Protein AF-A0A7V9KCW9-F1 (afdb_monomer_lite)

Secondary structure (DSSP, 8-state):
------SSSS-----TT----TTSHHHHHHHHHHS-HHHHHHHHHHHHTS-TTT---HHHHHHHHHHHHHHS-EEEESSSSTTEEEEEEEE-SSSS-EEEEEEEETTTS-HHHHHHTS-GGGGS--------S-----S--------PPP-------------------

Foldseek 3Di:
DDDDWDPDPATDDDDVPPDDQLLFAWFSLQQLLPDAPVVNVVSLVVLVPDDPVRRDDSVVSVVQSVVCLVQQKGKDACGVHHQKIKIWGWDDDDPDIGIDMDIGGCVQCPPVNSVVPDDPVSRDNPPDDRPPPPDPPDPPDDDDDDDDDDDDDDDDDDDDDDDDDDDDD

Structure (mmCIF, N/CA/C/O backbone):
data_AF-A0A7V9KCW9-F1
#
_entry.id   AF-A0A7V9KCW9-F1
#
loop_
_atom_site.group_PDB
_atom_site.id
_atom_site.type_symbol
_atom_site.label_atom_id
_atom_site.label_alt_id
_atom_site.label_comp_id
_atom_site.label_asym_id
_atom_site.label_entity_id
_atom_site.label_seq_id
_atom_site.pdbx_PDB_ins_code
_atom_site.Cartn_x
_atom_site.Cartn_y
_atom_site.Cartn_z
_atom_site.occupancy
_atom_site.B_iso_or_equiv
_atom_site.auth_seq_id
_atom_site.auth_comp_id
_atom_site.auth_asym_id
_atom_site.auth_atom_id
_atom_site.pdbx_PDB_model_num
ATOM 1 N N . MET A 1 1 ? -13.945 -2.321 -8.689 1.00 67.31 1 MET A N 1
ATOM 2 C CA . MET A 1 1 ? -13.417 -1.337 -7.726 1.00 67.31 1 MET A CA 1
ATOM 3 C C . MET A 1 1 ? -14.604 -0.529 -7.257 1.00 67.31 1 MET A C 1
ATOM 5 O O . MET A 1 1 ? -15.404 -0.169 -8.109 1.00 67.31 1 MET A O 1
ATOM 9 N N . ASP A 1 2 ? -14.757 -0.347 -5.952 1.00 78.06 2 ASP A N 1
ATOM 10 C CA . ASP A 1 2 ? -15.861 0.414 -5.364 1.00 78.06 2 ASP A CA 1
ATOM 11 C C . ASP A 1 2 ? -15.267 1.546 -4.520 1.00 78.06 2 ASP A C 1
ATOM 13 O O . ASP A 1 2 ? -14.236 1.347 -3.871 1.00 78.06 2 ASP A O 1
ATOM 17 N N . GLU A 1 3 ? -15.858 2.736 -4.583 1.00 80.62 3 GLU A N 1
ATOM 18 C CA . GLU A 1 3 ? -15.339 3.939 -3.933 1.00 80.62 3 GLU A CA 1
ATOM 19 C C . GLU A 1 3 ? -16.483 4.765 -3.349 1.00 80.62 3 GLU A C 1
ATOM 21 O O . GLU A 1 3 ? -17.423 5.150 -4.042 1.00 80.62 3 GLU A O 1
ATOM 26 N N . ILE A 1 4 ? -16.358 5.106 -2.067 1.00 81.75 4 ILE A N 1
ATOM 27 C CA . ILE A 1 4 ? -17.256 6.047 -1.402 1.00 81.75 4 ILE A CA 1
ATOM 28 C C . ILE A 1 4 ? -16.554 7.401 -1.336 1.00 81.75 4 ILE A C 1
ATOM 30 O O . ILE A 1 4 ? -15.601 7.590 -0.577 1.00 81.75 4 ILE A O 1
ATOM 34 N N . GLN A 1 5 ? -17.035 8.357 -2.128 1.00 81.62 5 GLN A N 1
ATOM 35 C CA . GLN A 1 5 ? -16.451 9.693 -2.182 1.00 81.62 5 GLN A CA 1
ATOM 36 C C . GLN A 1 5 ? -16.811 10.536 -0.952 1.00 81.62 5 GLN A C 1
ATOM 38 O O . GLN A 1 5 ? -17.936 10.527 -0.449 1.00 81.62 5 GLN A O 1
ATOM 43 N N . SER A 1 6 ? -15.844 11.330 -0.489 1.00 77.19 6 SER A N 1
ATOM 44 C CA . SER A 1 6 ? -16.074 12.325 0.559 1.00 77.19 6 SER A CA 1
ATOM 45 C C . SER A 1 6 ? -16.945 13.478 0.050 1.00 77.19 6 SER A C 1
ATOM 47 O O . SER A 1 6 ? -16.772 13.942 -1.075 1.00 77.19 6 SER A O 1
ATOM 49 N N . ARG A 1 7 ? -17.803 14.020 0.925 1.00 79.38 7 ARG A N 1
ATOM 50 C CA . ARG A 1 7 ? -18.616 15.226 0.670 1.00 79.38 7 ARG A CA 1
ATOM 51 C C . ARG A 1 7 ? -17.815 16.539 0.697 1.00 79.38 7 ARG A C 1
ATOM 53 O O . ARG A 1 7 ? -18.392 17.612 0.580 1.00 79.38 7 ARG A O 1
ATOM 60 N N . SER A 1 8 ? -16.498 16.479 0.897 1.00 74.38 8 SER A N 1
ATOM 61 C CA . SER A 1 8 ? -15.649 17.671 0.953 1.00 74.38 8 SER A CA 1
ATOM 62 C C . SER A 1 8 ? -15.430 18.308 -0.426 1.00 74.38 8 SER A C 1
ATOM 64 O O . SER A 1 8 ? -15.293 17.605 -1.428 1.00 74.38 8 SER A O 1
ATOM 66 N N . SER A 1 9 ? -15.277 19.639 -0.447 1.00 62.25 9 SER A N 1
ATOM 67 C CA . SER A 1 9 ? -14.953 20.424 -1.653 1.00 62.25 9 SER A CA 1
ATOM 68 C C . SER A 1 9 ? -13.670 19.951 -2.350 1.00 62.25 9 SER A C 1
ATOM 70 O O . SER A 1 9 ? -13.685 19.691 -3.549 1.00 62.25 9 SER A O 1
ATOM 72 N N . ILE A 1 10 ? -12.586 19.750 -1.593 1.00 72.38 10 ILE A N 1
ATOM 73 C CA . ILE A 1 10 ? -11.349 19.111 -2.068 1.00 72.38 10 ILE A CA 1
ATOM 74 C C . ILE A 1 10 ? -11.399 17.618 -1.731 1.00 72.38 10 ILE A C 1
ATOM 76 O O . ILE A 1 10 ? -11.521 17.248 -0.558 1.00 72.38 10 ILE A O 1
ATOM 80 N N . ARG A 1 11 ? -11.270 16.750 -2.739 1.00 72.06 11 ARG A N 1
ATOM 81 C CA . ARG A 1 11 ? -11.268 15.286 -2.587 1.00 72.06 11 ARG A CA 1
ATOM 82 C C . ARG A 1 11 ? -10.295 14.635 -3.566 1.00 72.06 11 ARG A C 1
ATOM 84 O O . ARG A 1 11 ? -10.121 15.123 -4.675 1.00 72.06 11 ARG A O 1
ATOM 91 N N . TYR A 1 12 ? -9.675 13.543 -3.130 1.00 72.69 12 TYR A N 1
ATOM 92 C CA . TYR A 1 12 ? -8.882 12.667 -3.986 1.00 72.69 12 TYR A CA 1
ATOM 93 C C . TYR A 1 12 ? -9.743 11.448 -4.311 1.00 72.69 12 TYR A C 1
ATOM 95 O O . TYR A 1 12 ? -10.304 10.855 -3.391 1.00 72.69 12 TYR A O 1
ATOM 103 N N . SER A 1 13 ? -9.887 11.136 -5.596 1.00 61.22 13 SER A N 1
ATOM 104 C CA . SER A 1 13 ? -10.682 10.012 -6.086 1.00 61.22 13 SER A CA 1
ATOM 105 C C . SER A 1 13 ? -9.856 9.214 -7.079 1.00 61.22 13 SER A C 1
ATOM 107 O O . SER A 1 13 ? -9.092 9.785 -7.861 1.00 61.22 13 SER A O 1
ATOM 109 N N . SER A 1 14 ? -9.993 7.897 -7.023 1.00 64.38 14 SER A N 1
ATOM 110 C CA . SER A 1 14 ? -9.370 6.985 -7.971 1.00 64.38 14 SER A CA 1
ATOM 111 C C . SER A 1 14 ? -10.350 6.699 -9.101 1.00 64.38 14 SER A C 1
ATOM 113 O O . SER A 1 14 ? -11.366 6.040 -8.908 1.00 64.38 14 SER A O 1
ATOM 115 N N . TYR A 1 15 ? -10.056 7.196 -10.301 1.00 56.97 15 TYR A N 1
ATOM 116 C CA . TYR A 1 15 ? -10.916 6.944 -11.453 1.00 56.97 15 TYR A CA 1
ATOM 117 C C . TYR A 1 15 ? -10.891 5.454 -11.838 1.00 56.97 15 TYR A C 1
ATOM 119 O O . TYR A 1 15 ? -9.803 4.889 -12.003 1.00 56.97 15 TYR A O 1
ATOM 127 N N . PRO A 1 16 ? -12.056 4.809 -12.039 1.00 50.19 16 PRO A N 1
ATOM 128 C CA . PRO A 1 16 ? -12.120 3.467 -12.605 1.00 50.19 16 PRO A CA 1
ATOM 129 C C . PRO A 1 16 ? -11.370 3.421 -13.945 1.00 50.19 16 PRO A C 1
ATOM 131 O O . PRO A 1 16 ? -11.711 4.150 -14.871 1.00 50.19 16 PRO A O 1
ATOM 134 N N . GLY A 1 17 ? -10.328 2.589 -14.035 1.00 46.38 17 GLY A N 1
ATOM 135 C CA . GLY A 1 17 ? -9.471 2.463 -15.224 1.00 46.38 17 GLY A CA 1
ATOM 136 C C . GLY A 1 17 ? -8.081 3.097 -15.091 1.00 46.38 17 GLY A C 1
ATOM 137 O O . GLY A 1 17 ? -7.178 2.709 -15.828 1.00 46.38 17 GLY A O 1
ATOM 138 N N . ALA A 1 18 ? -7.857 3.981 -14.113 1.00 55.66 18 ALA A N 1
ATOM 139 C CA . ALA A 1 18 ? -6.521 4.456 -13.758 1.00 55.66 18 ALA A CA 1
ATOM 140 C C . ALA A 1 18 ? -5.813 3.403 -12.885 1.00 55.66 18 ALA A C 1
ATOM 142 O O . ALA A 1 18 ? -5.841 3.457 -11.656 1.00 55.66 18 ALA A O 1
ATOM 143 N N . ALA A 1 19 ? -5.221 2.391 -13.519 1.00 61.69 19 ALA A N 1
ATOM 144 C CA . ALA A 1 19 ? -4.433 1.380 -12.824 1.00 61.69 19 ALA A CA 1
ATOM 145 C C . ALA A 1 19 ? -2.991 1.876 -12.653 1.00 61.69 19 ALA A C 1
ATOM 147 O O . ALA A 1 19 ? -2.189 1.815 -13.582 1.00 61.69 19 ALA A O 1
ATOM 148 N N . ALA A 1 20 ? -2.652 2.363 -11.458 1.00 71.12 20 ALA A N 1
ATOM 149 C CA . ALA A 1 20 ? -1.251 2.522 -11.084 1.00 71.12 20 ALA A CA 1
ATOM 150 C C . ALA A 1 20 ? -0.580 1.138 -10.996 1.00 71.12 20 ALA A C 1
ATOM 152 O O . ALA A 1 20 ? -1.240 0.137 -10.693 1.00 71.12 20 ALA A O 1
ATOM 153 N N . GLY A 1 21 ? 0.729 1.072 -11.257 1.00 80.12 21 GLY A N 1
ATOM 154 C CA . GLY A 1 21 ? 1.489 -0.170 -11.120 1.00 80.12 21 GLY A CA 1
ATOM 155 C C . GLY A 1 21 ? 1.331 -0.770 -9.719 1.00 80.12 21 GLY A C 1
ATOM 156 O O . GLY A 1 21 ? 1.209 -0.042 -8.739 1.00 80.12 21 GLY A O 1
ATOM 157 N N . LEU A 1 22 ? 1.363 -2.102 -9.596 1.00 84.56 22 LEU A N 1
ATOM 158 C CA . LEU A 1 22 ? 1.151 -2.793 -8.309 1.00 84.56 22 LEU A CA 1
ATOM 159 C C . LEU A 1 22 ? 2.150 -2.381 -7.211 1.00 84.56 22 LEU A C 1
ATOM 161 O O . LEU A 1 22 ? 1.864 -2.546 -6.028 1.00 84.56 22 LEU A O 1
ATOM 165 N N . HIS A 1 23 ? 3.314 -1.853 -7.592 1.00 85.94 23 HIS A N 1
ATOM 166 C CA . HIS A 1 23 ? 4.333 -1.351 -6.671 1.00 85.94 23 HIS A CA 1
ATOM 167 C C . HIS A 1 23 ? 4.071 0.090 -6.191 1.00 85.94 23 HIS A C 1
ATOM 169 O O . HIS A 1 23 ? 4.720 0.536 -5.247 1.00 85.94 23 HIS A O 1
ATOM 175 N N . ILE A 1 24 ? 3.129 0.808 -6.813 1.00 87.31 24 ILE A N 1
ATOM 176 C CA . ILE A 1 24 ? 2.834 2.218 -6.549 1.00 87.31 24 ILE A CA 1
ATOM 177 C C . ILE A 1 24 ? 1.656 2.333 -5.583 1.00 87.31 24 ILE A C 1
ATOM 179 O O . ILE A 1 24 ? 0.577 1.772 -5.795 1.00 87.31 24 ILE A O 1
ATOM 183 N N . GLY A 1 25 ? 1.842 3.134 -4.535 1.00 88.12 25 GLY A N 1
ATOM 184 C CA . GLY A 1 25 ? 0.778 3.447 -3.595 1.00 88.12 25 GLY A CA 1
ATOM 185 C C . GLY A 1 25 ? 0.510 2.342 -2.572 1.00 88.12 25 GLY A C 1
ATOM 186 O O . GLY A 1 25 ? 1.024 1.226 -2.625 1.00 88.12 25 GLY A O 1
ATOM 187 N N . SER A 1 26 ? -0.327 2.657 -1.584 1.00 90.88 26 SER A N 1
ATOM 188 C CA . SER A 1 26 ? -0.519 1.770 -0.431 1.00 90.88 26 SER A CA 1
ATOM 189 C C . SER A 1 26 ? -1.346 0.522 -0.760 1.00 90.88 26 SER A C 1
ATOM 191 O O . SER A 1 26 ? -1.095 -0.535 -0.187 1.00 90.88 26 SER A O 1
ATOM 193 N N . ALA A 1 27 ? -2.312 0.612 -1.679 1.00 90.81 27 ALA A N 1
ATOM 194 C CA . ALA A 1 27 ? -3.200 -0.504 -2.010 1.00 90.81 27 ALA A CA 1
ATOM 195 C C . ALA A 1 27 ? -2.454 -1.649 -2.713 1.00 90.81 27 ALA A C 1
ATOM 197 O O . ALA A 1 27 ? -2.574 -2.805 -2.307 1.00 90.81 27 ALA A O 1
ATOM 198 N N . GLY A 1 28 ? -1.641 -1.325 -3.724 1.00 90.94 28 GLY A N 1
ATOM 199 C CA . GLY A 1 28 ? -0.839 -2.307 -4.456 1.00 90.94 28 GLY A CA 1
ATOM 200 C C . GLY A 1 28 ? 0.169 -3.014 -3.549 1.00 90.94 28 GLY A C 1
ATOM 201 O O . GLY A 1 28 ? 0.219 -4.244 -3.517 1.00 90.94 28 GLY A O 1
ATOM 202 N N . LYS A 1 29 ? 0.867 -2.251 -2.697 1.00 93.06 29 LYS A N 1
ATOM 203 C CA . LYS A 1 29 ? 1.803 -2.795 -1.701 1.00 93.06 29 LYS A CA 1
ATOM 204 C C . LYS A 1 29 ? 1.127 -3.739 -0.707 1.00 93.06 29 LYS A C 1
ATOM 206 O O . LYS A 1 29 ? 1.691 -4.781 -0.385 1.00 93.06 29 LYS A O 1
ATOM 211 N N . VAL A 1 30 ? -0.087 -3.421 -0.245 1.00 93.44 30 VAL A N 1
ATOM 212 C CA . VAL A 1 30 ? -0.883 -4.346 0.582 1.00 93.44 30 VAL A CA 1
ATOM 213 C C . VAL A 1 30 ? -1.194 -5.621 -0.187 1.00 93.44 30 VAL A C 1
ATOM 215 O O . VAL A 1 30 ? -1.005 -6.703 0.358 1.00 93.44 30 VAL A O 1
ATOM 218 N N . LEU A 1 31 ? -1.646 -5.528 -1.437 1.00 91.81 31 LEU A N 1
ATOM 219 C CA . LEU A 1 31 ? -1.948 -6.723 -2.219 1.00 91.81 31 LEU A CA 1
ATOM 220 C C . LEU A 1 31 ? -0.706 -7.611 -2.348 1.00 91.81 31 LEU A C 1
ATOM 222 O O . LEU A 1 31 ? -0.765 -8.754 -1.910 1.00 91.81 31 LEU A O 1
ATOM 226 N N . ILE A 1 32 ? 0.427 -7.078 -2.821 1.00 92.94 32 ILE A N 1
ATOM 227 C CA . ILE A 1 32 ? 1.667 -7.856 -2.990 1.00 92.94 32 ILE A CA 1
ATOM 228 C C . ILE A 1 32 ? 2.132 -8.465 -1.658 1.00 92.94 32 ILE A C 1
ATOM 230 O O . ILE A 1 32 ? 2.389 -9.664 -1.588 1.00 92.94 32 ILE A O 1
ATOM 234 N N . ALA A 1 33 ? 2.199 -7.674 -0.581 1.00 92.81 33 ALA A N 1
ATOM 235 C CA . ALA A 1 33 ? 2.731 -8.122 0.711 1.00 92.81 33 ALA A CA 1
ATOM 236 C C . ALA A 1 33 ? 1.907 -9.241 1.372 1.00 92.81 33 ALA A C 1
ATOM 238 O O . ALA A 1 33 ? 2.397 -9.934 2.269 1.00 92.81 33 ALA A O 1
ATOM 239 N N . PHE A 1 34 ? 0.642 -9.393 0.973 1.00 91.06 34 PHE A N 1
ATOM 240 C CA . PHE A 1 34 ? -0.299 -10.344 1.556 1.00 91.06 34 PHE A CA 1
ATOM 241 C C . PHE A 1 34 ? -0.722 -11.472 0.603 1.00 91.06 34 PHE A C 1
ATOM 243 O O . PHE A 1 34 ? -1.552 -12.295 1.012 1.00 91.06 34 PHE A O 1
ATOM 250 N N . LEU A 1 35 ? -0.139 -11.530 -0.599 1.00 90.31 35 LEU A N 1
ATOM 251 C CA . LEU A 1 35 ? -0.162 -12.704 -1.472 1.00 90.31 35 LEU A CA 1
ATOM 252 C C . LEU A 1 35 ? 0.581 -13.888 -0.833 1.00 90.31 35 LEU A C 1
ATOM 254 O O . LEU A 1 35 ? 1.367 -13.727 0.107 1.00 90.31 35 LEU A O 1
ATOM 258 N N . ASP A 1 36 ? 0.325 -15.084 -1.363 1.00 89.00 36 ASP A N 1
ATOM 259 C CA . ASP A 1 36 ? 1.130 -16.258 -1.039 1.00 89.00 36 ASP A CA 1
ATOM 260 C C . ASP A 1 36 ? 2.556 -16.091 -1.602 1.00 89.00 36 ASP A C 1
ATOM 262 O O . ASP A 1 36 ? 2.758 -15.333 -2.549 1.00 89.00 36 ASP A O 1
ATOM 266 N N . ASP A 1 37 ? 3.558 -16.766 -1.024 1.00 87.88 37 ASP A N 1
ATOM 267 C CA . ASP A 1 37 ? 4.971 -16.495 -1.345 1.00 87.88 37 ASP A CA 1
ATOM 268 C C . ASP A 1 37 ? 5.271 -16.657 -2.854 1.00 87.88 37 ASP A C 1
ATOM 270 O O . ASP A 1 37 ? 5.927 -15.797 -3.440 1.00 87.88 37 ASP A O 1
ATOM 274 N N . ASP A 1 38 ? 4.712 -17.680 -3.512 1.00 90.62 38 ASP A N 1
ATOM 275 C CA . ASP A 1 38 ? 4.868 -17.888 -4.961 1.00 90.62 38 ASP A CA 1
ATOM 276 C C . ASP A 1 38 ? 4.243 -16.756 -5.787 1.00 90.62 38 ASP A C 1
ATOM 278 O O . ASP A 1 38 ? 4.782 -16.344 -6.814 1.00 90.62 38 ASP A O 1
ATOM 282 N N . ASP A 1 39 ? 3.088 -16.252 -5.360 1.00 91.00 39 ASP A N 1
ATOM 283 C CA . ASP A 1 39 ? 2.351 -15.192 -6.047 1.00 91.00 39 ASP A CA 1
ATOM 284 C C . ASP A 1 39 ? 3.037 -13.836 -5.843 1.00 91.00 39 ASP A C 1
ATOM 286 O O . ASP A 1 39 ? 3.139 -13.045 -6.781 1.00 91.00 39 ASP A O 1
ATOM 290 N N . CYS A 1 40 ? 3.569 -13.600 -4.642 1.00 90.75 40 CYS A N 1
ATOM 291 C CA . CYS A 1 40 ? 4.391 -12.443 -4.313 1.00 90.75 40 CYS A CA 1
ATOM 292 C C . CYS A 1 40 ? 5.662 -12.413 -5.173 1.00 90.75 40 CYS A C 1
ATOM 294 O O . CYS A 1 40 ? 5.949 -11.399 -5.808 1.00 90.75 40 CYS A O 1
ATOM 296 N N . LEU A 1 41 ? 6.375 -13.541 -5.292 1.00 91.38 41 LEU A N 1
ATOM 297 C CA . LEU A 1 41 ? 7.551 -13.651 -6.161 1.00 91.38 41 LEU A CA 1
ATOM 298 C C . LEU A 1 41 ? 7.206 -13.392 -7.632 1.00 91.38 41 LEU A C 1
ATOM 300 O O . LEU A 1 41 ? 7.948 -12.692 -8.321 1.00 91.38 41 LEU A O 1
ATOM 304 N N . ARG A 1 42 ? 6.071 -13.910 -8.126 1.00 92.88 42 ARG A N 1
ATOM 305 C CA . ARG A 1 42 ? 5.611 -13.611 -9.493 1.00 92.88 42 ARG A CA 1
ATOM 306 C C . ARG A 1 42 ? 5.300 -12.126 -9.674 1.00 92.88 42 ARG A C 1
ATOM 308 O O . ARG A 1 42 ? 5.702 -11.558 -10.685 1.00 92.88 42 ARG A O 1
ATOM 315 N N . ALA A 1 43 ? 4.647 -11.490 -8.704 1.00 91.69 43 ALA A N 1
ATOM 316 C CA . ALA A 1 43 ? 4.373 -10.056 -8.748 1.00 91.69 43 ALA A CA 1
ATOM 317 C C . ALA A 1 43 ? 5.666 -9.222 -8.754 1.00 91.69 43 ALA A C 1
ATOM 319 O O . ALA A 1 43 ? 5.788 -8.301 -9.557 1.00 91.69 43 ALA A O 1
ATOM 320 N N . LEU A 1 44 ? 6.652 -9.574 -7.924 1.00 92.81 44 LEU A N 1
ATOM 321 C CA . LEU A 1 44 ? 7.949 -8.892 -7.883 1.00 92.81 44 LEU A CA 1
ATOM 322 C C . LEU A 1 44 ? 8.719 -9.019 -9.201 1.00 92.81 44 LEU A C 1
ATOM 324 O O . LEU A 1 44 ? 9.253 -8.023 -9.675 1.00 92.81 44 LEU A O 1
ATOM 328 N N . ARG A 1 45 ? 8.705 -10.193 -9.845 1.00 93.81 45 ARG A N 1
ATOM 329 C CA . ARG A 1 45 ? 9.314 -10.379 -11.176 1.00 93.81 45 ARG A CA 1
ATOM 330 C C . ARG A 1 45 ? 8.663 -9.506 -12.247 1.00 93.81 45 ARG A C 1
ATOM 332 O O . ARG A 1 45 ? 9.356 -8.978 -13.110 1.00 93.81 45 ARG A O 1
ATOM 339 N N . LEU A 1 46 ? 7.340 -9.332 -12.192 1.00 92.31 46 LEU A N 1
ATOM 340 C CA . LEU A 1 46 ? 6.640 -8.425 -13.107 1.00 92.31 46 LEU A CA 1
ATOM 341 C C . LEU A 1 46 ? 7.076 -6.971 -12.887 1.00 92.31 46 LEU A C 1
ATOM 3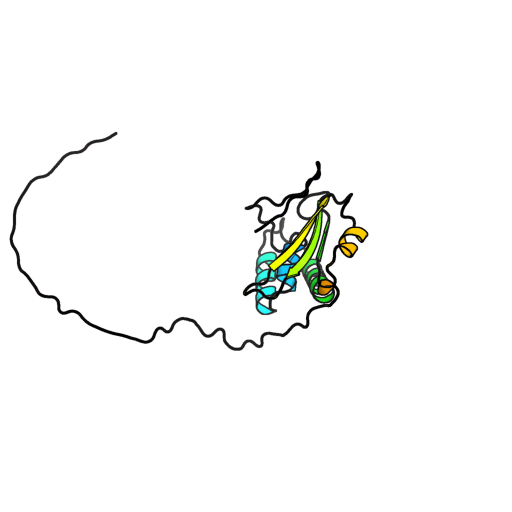43 O O . LEU A 1 46 ? 7.320 -6.261 -13.857 1.00 92.31 46 LEU A O 1
ATOM 347 N N . VAL A 1 47 ? 7.234 -6.544 -11.631 1.00 91.81 47 VAL A N 1
ATOM 348 C CA . VAL A 1 47 ? 7.750 -5.204 -11.300 1.00 91.81 47 VAL A CA 1
ATOM 349 C C . VAL A 1 47 ? 9.197 -5.033 -11.771 1.00 91.81 47 VAL A C 1
ATOM 351 O O . VAL A 1 47 ? 9.537 -4.011 -12.356 1.00 91.81 47 VAL A O 1
ATOM 354 N N . GLU A 1 48 ? 10.040 -6.045 -11.591 1.00 92.38 48 GLU A N 1
ATOM 355 C CA . GLU A 1 48 ? 11.437 -6.025 -12.033 1.00 92.38 48 GLU A CA 1
ATOM 356 C C . GLU A 1 48 ? 11.579 -5.982 -13.564 1.00 92.38 48 GLU A C 1
ATOM 358 O O . GLU A 1 48 ? 12.556 -5.442 -14.085 1.00 92.38 48 GLU A O 1
ATOM 363 N N . SER A 1 49 ? 10.590 -6.506 -14.295 1.00 92.50 49 SER A N 1
ATOM 364 C CA . SER A 1 49 ? 10.543 -6.465 -15.762 1.00 92.50 49 SER A CA 1
ATOM 365 C C . SER A 1 49 ? 10.115 -5.114 -16.346 1.00 92.50 49 SER A C 1
ATOM 367 O O . SER A 1 49 ? 10.139 -4.949 -17.565 1.00 92.50 49 SER A O 1
ATOM 369 N N . LEU A 1 50 ? 9.733 -4.145 -15.504 1.00 90.75 50 LEU A N 1
ATOM 370 C CA . LEU A 1 50 ? 9.337 -2.817 -15.967 1.00 90.75 50 LEU A CA 1
ATOM 371 C C . LEU A 1 50 ? 10.501 -2.073 -16.649 1.00 90.75 50 LEU A C 1
ATOM 373 O O . LEU A 1 50 ? 11.673 -2.323 -16.337 1.00 90.75 50 LEU A O 1
ATOM 377 N N . PRO A 1 51 ? 10.194 -1.129 -17.556 1.00 91.38 51 PRO A N 1
ATOM 378 C CA . PRO A 1 51 ? 11.179 -0.203 -18.105 1.00 91.38 51 PRO A CA 1
ATOM 379 C C . PRO A 1 51 ? 11.980 0.520 -17.002 1.00 91.38 51 PRO A C 1
ATOM 381 O O . PRO A 1 51 ? 11.420 0.787 -15.937 1.00 91.38 51 PRO A O 1
ATOM 384 N N . PRO A 1 52 ? 13.276 0.840 -17.207 1.00 89.19 52 PRO A N 1
ATOM 385 C CA . PRO A 1 52 ? 14.127 1.445 -16.174 1.00 89.19 52 PRO A CA 1
ATOM 386 C C . PRO A 1 52 ? 13.577 2.733 -15.544 1.00 89.19 52 PRO A C 1
ATOM 388 O O . PRO A 1 52 ? 13.785 2.960 -14.360 1.00 89.19 52 PRO A O 1
ATOM 391 N N . ASP A 1 53 ? 12.848 3.544 -16.310 1.00 86.88 53 ASP A N 1
ATOM 392 C CA . ASP A 1 53 ? 12.190 4.786 -15.877 1.00 86.88 53 ASP A CA 1
ATOM 393 C C . ASP A 1 53 ? 10.992 4.558 -14.940 1.00 86.88 53 ASP A C 1
ATOM 395 O O . ASP A 1 53 ? 10.579 5.467 -14.223 1.00 86.88 53 ASP A O 1
ATOM 399 N N . GLN A 1 54 ? 10.439 3.345 -14.930 1.00 84.38 54 GLN A N 1
ATOM 400 C CA . GLN A 1 54 ? 9.261 2.955 -14.146 1.00 84.38 54 GLN A CA 1
ATOM 401 C C . GLN A 1 54 ? 9.576 1.885 -13.098 1.00 84.38 54 GLN A C 1
ATOM 403 O O . GLN A 1 54 ? 8.705 1.498 -12.318 1.00 84.38 54 GLN A O 1
ATOM 408 N N . LYS A 1 55 ? 10.805 1.367 -13.095 1.00 89.56 55 LYS A N 1
ATOM 409 C CA . LYS A 1 55 ? 11.234 0.307 -12.194 1.00 89.56 55 LYS A CA 1
ATOM 410 C C . LYS A 1 55 ? 11.645 0.908 -10.848 1.00 89.56 55 LYS A C 1
ATOM 412 O O . LYS A 1 55 ? 12.545 1.746 -10.816 1.00 89.56 55 LYS A O 1
ATOM 417 N N . PRO A 1 56 ? 11.034 0.485 -9.730 1.00 90.88 56 PRO A N 1
ATOM 418 C CA . PRO A 1 56 ? 11.479 0.917 -8.416 1.00 90.88 56 PRO A CA 1
ATOM 419 C C . PRO A 1 56 ? 12.807 0.246 -8.048 1.00 90.88 56 PRO A C 1
ATOM 421 O O . PRO A 1 56 ? 13.186 -0.785 -8.608 1.00 90.88 56 PRO A O 1
ATOM 424 N N . ASP A 1 57 ? 13.477 0.775 -7.028 1.00 93.06 57 ASP A N 1
ATOM 425 C CA . ASP A 1 57 ? 14.520 0.023 -6.334 1.00 93.06 57 ASP A CA 1
ATOM 426 C C . ASP A 1 57 ? 13.899 -1.242 -5.713 1.00 93.06 57 ASP A C 1
ATOM 428 O O . ASP A 1 57 ? 13.089 -1.181 -4.780 1.00 93.06 57 ASP A O 1
ATOM 432 N N . MET A 1 58 ? 14.275 -2.404 -6.252 1.00 93.81 58 MET A N 1
ATOM 433 C CA . MET A 1 58 ? 13.733 -3.698 -5.845 1.00 93.81 58 MET A CA 1
ATOM 434 C C . MET A 1 58 ? 14.100 -4.067 -4.404 1.00 93.81 58 MET A C 1
ATOM 436 O O . MET A 1 58 ? 13.307 -4.732 -3.730 1.00 93.81 58 MET A O 1
ATOM 440 N N . ALA A 1 59 ? 15.258 -3.627 -3.903 1.00 93.38 59 ALA A N 1
ATOM 441 C CA . ALA A 1 59 ? 15.665 -3.871 -2.524 1.00 93.38 59 ALA A CA 1
ATOM 442 C C . ALA A 1 59 ? 14.820 -3.027 -1.561 1.00 93.38 59 ALA A C 1
ATOM 444 O O . ALA A 1 59 ? 14.276 -3.553 -0.583 1.00 93.38 59 ALA A O 1
ATOM 445 N N . ALA A 1 60 ? 14.631 -1.743 -1.880 1.00 93.56 60 ALA A N 1
ATOM 446 C CA . ALA A 1 60 ? 13.776 -0.850 -1.103 1.00 93.56 60 ALA A CA 1
ATOM 447 C C . ALA A 1 60 ? 12.313 -1.322 -1.094 1.00 93.56 60 ALA A C 1
ATOM 449 O O . ALA A 1 60 ? 11.691 -1.381 -0.027 1.00 93.56 60 ALA A O 1
ATOM 450 N N . LEU A 1 61 ? 11.782 -1.724 -2.256 1.00 93.31 61 LEU A N 1
ATOM 451 C CA . LEU A 1 61 ? 10.429 -2.263 -2.379 1.00 93.31 61 LEU A CA 1
ATOM 452 C C . LEU A 1 61 ? 10.265 -3.541 -1.551 1.00 93.31 61 LEU A C 1
ATOM 454 O O . LEU A 1 61 ? 9.302 -3.663 -0.798 1.00 93.31 61 LEU A O 1
ATOM 458 N N . SER A 1 62 ? 11.210 -4.479 -1.638 1.00 93.25 62 SER A N 1
ATOM 459 C CA . SER A 1 62 ? 11.147 -5.737 -0.882 1.00 93.25 62 SER A CA 1
ATOM 460 C C . SER A 1 62 ? 11.158 -5.490 0.629 1.00 93.25 62 SER A C 1
ATOM 462 O O . SER A 1 62 ? 10.308 -6.017 1.352 1.00 93.25 62 SER A O 1
ATOM 464 N N . ALA A 1 63 ? 12.046 -4.613 1.109 1.00 94.38 63 ALA A N 1
ATOM 465 C CA . ALA A 1 63 ? 12.091 -4.211 2.514 1.00 94.38 63 ALA A CA 1
ATOM 466 C C . ALA A 1 63 ? 10.795 -3.509 2.960 1.00 94.38 63 ALA A C 1
ATOM 468 O O . ALA A 1 63 ? 10.332 -3.677 4.094 1.00 94.38 63 ALA A O 1
ATOM 469 N N . GLU A 1 64 ? 10.181 -2.720 2.076 1.00 93.81 64 GLU A N 1
ATOM 470 C CA . GLU A 1 64 ? 8.887 -2.106 2.339 1.00 93.81 64 GLU A CA 1
ATOM 471 C C . GLU A 1 64 ? 7.757 -3.129 2.442 1.00 93.81 64 GLU A C 1
ATOM 473 O O . GLU A 1 64 ? 6.986 -3.077 3.402 1.00 93.81 64 GLU A O 1
ATOM 478 N N . LEU A 1 65 ? 7.681 -4.085 1.521 1.00 93.94 65 LEU A N 1
ATOM 479 C CA . LEU A 1 65 ? 6.665 -5.135 1.541 1.00 93.94 65 LEU A CA 1
ATOM 480 C C . LEU A 1 65 ? 6.784 -6.019 2.784 1.00 93.94 65 LEU A C 1
ATOM 482 O O . LEU A 1 65 ? 5.769 -6.348 3.399 1.00 93.94 65 LEU A O 1
ATOM 486 N N . GLU A 1 66 ? 8.002 -6.342 3.224 1.00 92.75 66 GLU A N 1
ATOM 487 C CA . GLU A 1 66 ? 8.207 -7.034 4.497 1.00 92.75 66 GLU A CA 1
ATOM 488 C C . GLU A 1 66 ? 7.666 -6.239 5.686 1.00 92.75 66 GLU A C 1
ATOM 490 O O . GLU A 1 66 ? 7.020 -6.798 6.577 1.00 92.75 66 GLU A O 1
ATOM 495 N N . ARG A 1 67 ? 7.912 -4.926 5.710 1.00 93.38 67 ARG A N 1
ATOM 496 C CA . ARG A 1 67 ? 7.396 -4.042 6.759 1.00 93.38 67 ARG A CA 1
ATOM 497 C C . ARG A 1 67 ? 5.874 -4.015 6.746 1.00 93.38 67 ARG A C 1
ATOM 499 O O . ARG A 1 67 ? 5.265 -4.163 7.803 1.00 93.38 67 ARG A O 1
ATOM 506 N N . VAL A 1 68 ? 5.266 -3.894 5.564 1.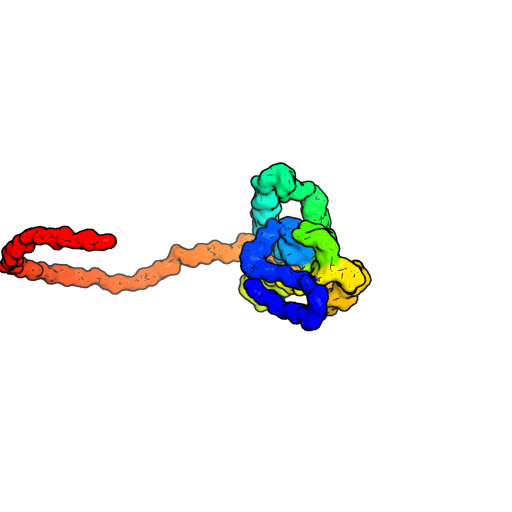00 93.44 68 VAL A N 1
ATOM 507 C CA . VAL A 1 68 ? 3.809 -3.952 5.364 1.00 93.44 68 VAL A CA 1
ATOM 508 C C . VAL A 1 68 ? 3.247 -5.277 5.883 1.00 93.44 68 VAL A C 1
ATOM 510 O O . VAL A 1 68 ? 2.275 -5.275 6.643 1.00 93.44 68 VAL A O 1
ATOM 513 N N . ARG A 1 69 ? 3.897 -6.402 5.555 1.00 90.62 69 ARG A N 1
ATOM 514 C CA . ARG A 1 69 ? 3.509 -7.744 6.013 1.00 90.62 69 ARG A CA 1
ATOM 515 C C . ARG A 1 69 ? 3.579 -7.868 7.537 1.00 90.62 69 ARG A C 1
ATOM 517 O O . ARG A 1 69 ? 2.651 -8.404 8.140 1.00 90.62 69 ARG A O 1
ATOM 524 N N . LYS A 1 70 ? 4.639 -7.339 8.162 1.00 89.94 70 LYS A N 1
ATOM 525 C CA . LYS A 1 70 ? 4.844 -7.345 9.624 1.00 89.94 70 LYS A CA 1
ATOM 526 C C . LYS A 1 70 ? 3.843 -6.451 10.363 1.00 89.94 70 LYS A C 1
ATOM 528 O O . LYS A 1 70 ? 3.351 -6.844 11.416 1.00 89.94 70 LYS A O 1
ATOM 533 N N . GLN A 1 71 ? 3.535 -5.266 9.832 1.00 90.44 71 GLN A N 1
ATOM 534 C CA . GLN A 1 71 ? 2.710 -4.272 10.530 1.00 90.44 71 GLN A CA 1
ATOM 535 C C . GLN A 1 71 ? 1.206 -4.369 10.233 1.00 90.44 71 GLN A C 1
ATOM 537 O O . GLN A 1 71 ? 0.415 -3.830 11.001 1.00 90.44 71 GLN A O 1
ATOM 542 N N . GLY A 1 72 ? 0.793 -5.036 9.149 1.00 91.12 72 GLY A N 1
ATOM 543 C CA . GLY A 1 72 ? -0.629 -5.227 8.825 1.00 91.12 72 GLY A CA 1
ATOM 544 C C . GLY A 1 72 ? -1.248 -4.166 7.907 1.00 91.12 72 GLY A C 1
ATOM 545 O O . GLY A 1 72 ? -2.430 -4.260 7.592 1.00 91.12 72 GLY A O 1
ATOM 546 N N . TYR A 1 73 ? -0.488 -3.157 7.480 1.00 92.25 73 TYR A N 1
ATOM 547 C CA . TYR A 1 73 ? -0.988 -2.027 6.689 1.00 92.25 73 TYR A CA 1
ATOM 548 C C . TYR A 1 73 ? 0.117 -1.400 5.836 1.00 92.25 73 TYR A C 1
ATOM 550 O O . TYR A 1 73 ? 1.299 -1.584 6.123 1.00 92.25 73 TYR A O 1
ATOM 558 N N . ALA A 1 74 ? -0.251 -0.613 4.826 1.00 93.25 74 ALA A N 1
ATOM 559 C CA . ALA A 1 74 ? 0.680 0.227 4.071 1.00 93.25 74 ALA A CA 1
ATOM 560 C C . ALA A 1 74 ? 0.267 1.697 4.133 1.00 93.25 74 ALA A C 1
ATOM 562 O O . ALA A 1 74 ? -0.920 2.029 4.153 1.00 93.25 74 ALA A O 1
ATOM 563 N N . LEU A 1 75 ? 1.261 2.580 4.138 1.00 91.62 75 LEU A N 1
ATOM 564 C CA . LEU A 1 75 ? 1.087 4.024 4.031 1.00 91.62 75 LEU A CA 1
ATOM 565 C C . LEU A 1 75 ? 1.682 4.470 2.702 1.00 91.62 75 LEU A C 1
ATOM 567 O O . LEU A 1 75 ? 2.685 3.917 2.276 1.00 91.62 75 LEU A O 1
ATOM 571 N N . SER A 1 76 ? 1.081 5.474 2.082 1.00 89.31 76 SER A N 1
ATOM 572 C CA . SER A 1 76 ? 1.630 6.119 0.895 1.00 89.31 76 SER A CA 1
ATOM 573 C C . SER A 1 76 ? 1.455 7.627 1.000 1.00 89.31 76 SER A C 1
ATOM 575 O O . SER A 1 76 ? 0.447 8.097 1.543 1.00 89.31 76 SER A O 1
ATOM 577 N N . MET A 1 77 ? 2.451 8.369 0.525 1.00 86.19 77 MET A N 1
ATOM 578 C CA . MET A 1 77 ? 2.443 9.829 0.440 1.00 86.19 77 MET A CA 1
ATOM 579 C C . MET A 1 77 ? 3.060 10.243 -0.886 1.00 86.19 77 MET A C 1
ATOM 581 O O . MET A 1 77 ? 4.189 9.867 -1.174 1.00 86.19 77 MET A O 1
ATOM 585 N N . GLY A 1 78 ? 2.315 10.989 -1.690 1.00 77.44 78 GLY A N 1
ATOM 586 C CA . GLY A 1 78 ? 2.795 11.577 -2.932 1.00 77.44 78 GLY A CA 1
ATOM 587 C C . GLY A 1 78 ? 3.120 10.595 -4.059 1.00 77.44 78 GLY A C 1
ATOM 588 O O . GLY A 1 78 ? 3.465 11.065 -5.132 1.00 77.44 78 GLY A O 1
ATOM 589 N N . GLU A 1 79 ? 3.023 9.271 -3.858 1.00 78.62 79 GLU A N 1
ATOM 590 C CA . GLU A 1 79 ? 3.512 8.311 -4.863 1.00 78.62 79 GLU A CA 1
ATOM 591 C C . GLU A 1 79 ? 2.664 8.298 -6.140 1.00 78.62 79 GLU A C 1
ATOM 593 O O . GLU A 1 79 ? 3.239 8.450 -7.213 1.00 78.62 79 GLU A O 1
ATOM 598 N N . PRO A 1 80 ? 1.324 8.139 -6.091 1.00 72.94 80 PRO A N 1
ATOM 599 C CA . PRO A 1 80 ? 0.537 8.127 -7.323 1.00 72.94 80 PRO A CA 1
ATOM 600 C C . PRO A 1 80 ? 0.229 9.549 -7.804 1.00 72.94 80 PRO A C 1
ATOM 602 O O . PRO A 1 80 ? 0.110 9.792 -8.998 1.00 72.94 80 PRO A O 1
ATOM 605 N N . VAL A 1 81 ? 0.054 10.476 -6.856 1.00 80.56 81 VAL A N 1
ATOM 606 C CA . VAL A 1 81 ? -0.312 11.874 -7.091 1.00 80.56 81 VAL A CA 1
ATOM 607 C C . VAL A 1 81 ? 0.364 12.737 -6.019 1.00 80.56 81 VAL A C 1
ATOM 609 O O . VAL A 1 81 ? 0.134 12.494 -4.828 1.00 80.56 81 VAL A O 1
ATOM 612 N N . PRO A 1 82 ? 1.164 13.753 -6.395 1.00 83.19 82 PRO A N 1
ATOM 613 C CA . PRO A 1 82 ? 1.767 14.683 -5.444 1.00 83.19 82 PRO A CA 1
ATOM 614 C C . PRO A 1 82 ? 0.726 15.338 -4.527 1.00 83.19 82 PRO A C 1
ATOM 616 O O . PRO A 1 82 ? -0.348 15.744 -4.968 1.00 83.19 82 PRO A O 1
ATOM 619 N N . GLY A 1 83 ? 1.024 15.419 -3.229 1.00 84.81 83 GLY A N 1
ATOM 620 C CA . GLY A 1 83 ? 0.108 15.967 -2.221 1.00 84.81 83 GLY A CA 1
ATOM 621 C C . GLY A 1 83 ? -1.082 15.065 -1.858 1.00 84.81 83 GLY A C 1
ATOM 622 O O . GLY A 1 83 ? -1.901 15.444 -1.014 1.00 84.81 83 GLY A O 1
ATOM 623 N N . ALA A 1 84 ? -1.191 13.866 -2.443 1.00 88.12 84 ALA A N 1
ATOM 624 C CA . ALA A 1 84 ? -2.135 12.844 -2.008 1.00 88.12 84 ALA A CA 1
ATOM 625 C C . ALA A 1 84 ? -1.491 11.907 -0.981 1.00 88.12 84 ALA A C 1
ATOM 627 O O . ALA A 1 84 ? -0.319 11.552 -1.066 1.00 88.12 84 ALA A O 1
ATOM 628 N N . ALA A 1 85 ? -2.277 11.451 -0.018 1.00 90.81 85 ALA A N 1
ATOM 629 C CA . ALA A 1 85 ? -1.875 10.439 0.937 1.00 90.81 85 ALA A CA 1
ATOM 630 C C . ALA A 1 85 ? -2.914 9.322 0.994 1.00 90.81 85 ALA A C 1
ATOM 632 O O . ALA A 1 85 ? -4.108 9.524 0.753 1.00 90.81 85 ALA A O 1
ATOM 633 N N . ALA A 1 86 ? -2.443 8.131 1.348 1.00 90.94 86 ALA A N 1
ATOM 634 C CA . ALA A 1 86 ? -3.287 6.959 1.461 1.00 90.94 86 ALA A CA 1
ATOM 635 C C . ALA A 1 86 ? -2.840 6.050 2.603 1.00 90.94 86 ALA A C 1
ATOM 637 O O . ALA A 1 86 ? -1.648 5.911 2.890 1.00 90.94 86 ALA A O 1
ATOM 638 N N . ILE A 1 87 ? -3.799 5.362 3.209 1.00 93.12 87 ILE A N 1
ATOM 639 C CA . ILE A 1 87 ? -3.551 4.204 4.067 1.00 93.12 87 ILE A CA 1
ATOM 640 C C . ILE A 1 87 ? -4.380 3.032 3.574 1.00 93.12 87 ILE A C 1
ATOM 642 O O . ILE A 1 87 ? -5.545 3.213 3.233 1.00 93.12 87 ILE A O 1
ATOM 646 N N . SER A 1 88 ? -3.775 1.848 3.540 1.00 93.38 88 SER A N 1
ATOM 647 C CA . SER A 1 88 ? -4.427 0.631 3.066 1.00 93.38 88 SER A CA 1
ATOM 648 C C . SER A 1 88 ? -4.224 -0.533 4.022 1.00 93.38 88 SER A C 1
ATOM 650 O O . SER A 1 88 ? -3.168 -0.653 4.648 1.00 93.38 88 SER A O 1
ATOM 652 N N . VAL A 1 89 ? -5.226 -1.406 4.099 1.00 93.50 89 VAL A N 1
ATOM 653 C CA . VAL A 1 89 ? -5.225 -2.622 4.919 1.00 93.50 89 VAL A CA 1
ATOM 654 C C . VAL A 1 89 ? -5.740 -3.816 4.112 1.00 93.50 89 VAL A 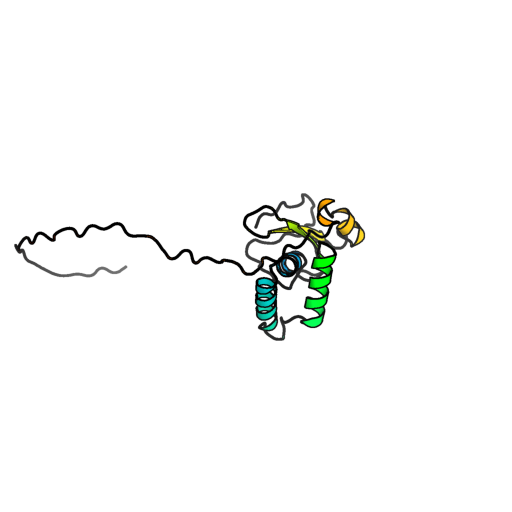C 1
ATOM 656 O O . VAL A 1 89 ? -6.612 -3.645 3.256 1.00 93.50 89 VAL A O 1
ATOM 659 N N . PRO A 1 90 ? -5.242 -5.036 4.371 1.00 91.69 90 PRO A N 1
ATOM 660 C CA . PRO A 1 90 ? -5.769 -6.230 3.734 1.00 91.69 90 PRO A CA 1
ATOM 661 C C . PRO A 1 90 ? -7.130 -6.592 4.338 1.00 91.69 90 PRO A C 1
ATOM 663 O O . PRO A 1 90 ? -7.288 -6.672 5.557 1.00 91.69 90 PRO A O 1
ATOM 666 N N . VAL A 1 91 ? -8.095 -6.897 3.480 1.00 87.88 91 VAL A N 1
ATOM 667 C CA . VAL A 1 91 ? -9.376 -7.497 3.849 1.00 87.88 91 VAL A CA 1
ATOM 668 C C . VAL A 1 91 ? -9.369 -8.947 3.380 1.00 87.88 91 VAL A C 1
ATOM 670 O O . VAL A 1 91 ? -9.179 -9.250 2.201 1.00 87.88 91 VAL A O 1
ATOM 673 N N . ARG A 1 92 ? -9.545 -9.862 4.336 1.00 77.25 92 ARG A N 1
ATOM 674 C CA . ARG A 1 92 ? -9.614 -11.312 4.120 1.00 77.25 92 ARG A CA 1
ATOM 675 C C . ARG A 1 92 ? -10.976 -11.834 4.571 1.00 77.25 92 ARG A C 1
ATOM 677 O O . ARG A 1 92 ? -11.622 -11.209 5.402 1.00 77.25 92 ARG A O 1
ATOM 684 N N . GLY A 1 93 ? -11.389 -12.981 4.037 1.00 73.38 93 GLY A N 1
ATOM 685 C CA . GLY A 1 93 ? -12.715 -13.571 4.286 1.00 73.38 93 GLY A CA 1
ATOM 686 C C . GLY A 1 93 ? -13.564 -13.717 3.023 1.00 73.38 93 GLY A C 1
ATOM 687 O O . GLY A 1 93 ? -14.596 -14.376 3.047 1.00 73.38 93 GLY A O 1
ATOM 688 N N . HIS A 1 94 ? -13.089 -13.172 1.902 1.00 69.88 94 HIS A N 1
ATOM 689 C CA . HIS A 1 94 ? -13.624 -13.440 0.573 1.00 69.88 94 HIS A CA 1
ATOM 690 C C . HIS A 1 94 ? -12.753 -14.457 -0.170 1.00 69.88 94 HIS A C 1
ATOM 692 O O . HIS A 1 94 ? -11.6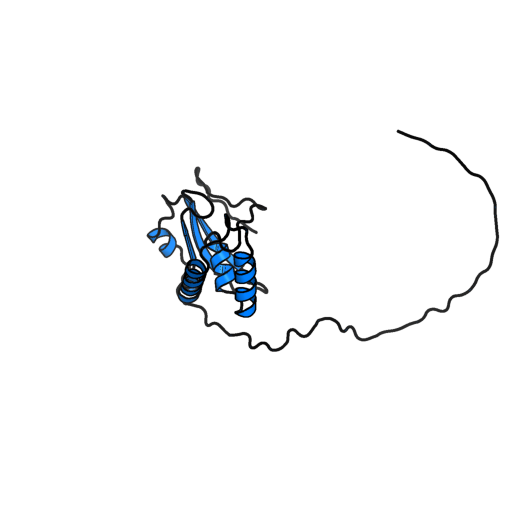28 -14.758 0.231 1.00 69.88 94 HIS A O 1
ATOM 698 N N . ARG A 1 95 ? -13.271 -14.962 -1.294 1.00 78.31 95 ARG A N 1
ATOM 699 C CA . ARG A 1 95 ? -12.548 -15.871 -2.199 1.00 78.31 95 ARG A CA 1
ATOM 700 C C . ARG A 1 95 ? -11.217 -15.288 -2.702 1.00 78.31 95 ARG A C 1
ATOM 702 O O . ARG A 1 95 ? -10.324 -16.052 -3.050 1.00 78.31 95 ARG A O 1
ATOM 709 N N . PHE A 1 96 ? -11.089 -13.961 -2.719 1.00 82.12 96 PHE A N 1
ATOM 710 C CA . PHE A 1 96 ? -9.918 -13.230 -3.198 1.00 82.12 96 PHE A CA 1
ATOM 711 C C . PHE A 1 96 ? -9.410 -12.250 -2.135 1.00 82.12 96 PHE A C 1
ATOM 713 O O . PHE A 1 96 ? -10.188 -11.766 -1.308 1.00 82.12 96 PHE A O 1
ATOM 720 N N . LEU A 1 97 ? -8.108 -11.953 -2.168 1.00 86.38 97 LEU A N 1
ATOM 721 C CA . LEU A 1 97 ? -7.507 -10.897 -1.356 1.00 86.38 97 LEU A CA 1
ATOM 722 C C . LEU A 1 97 ? -7.974 -9.533 -1.870 1.00 86.38 97 LEU A C 1
ATOM 724 O O . LEU A 1 97 ? -7.863 -9.246 -3.060 1.00 86.38 97 LEU A O 1
ATOM 728 N N . VAL A 1 98 ? -8.465 -8.692 -0.964 1.00 88.81 98 VAL A N 1
ATOM 729 C CA . VAL A 1 98 ? -8.893 -7.324 -1.272 1.00 88.81 98 VAL A CA 1
ATOM 730 C C . VAL A 1 98 ? -8.100 -6.356 -0.401 1.00 88.81 98 VAL A C 1
ATOM 732 O O . VAL A 1 98 ? -7.739 -6.680 0.729 1.00 88.81 98 VAL A O 1
ATOM 735 N N . SER A 1 99 ? -7.821 -5.163 -0.918 1.00 90.25 99 SER A N 1
ATOM 736 C CA . SER A 1 99 ? -7.292 -4.048 -0.132 1.00 90.25 99 SER A CA 1
ATOM 737 C C . SER A 1 99 ? -8.406 -3.038 0.111 1.00 90.25 99 SER A C 1
ATOM 739 O O . SER A 1 99 ? -9.108 -2.665 -0.826 1.00 90.25 99 SER A O 1
ATOM 741 N N . LEU A 1 100 ? -8.542 -2.577 1.352 1.00 90.25 100 LEU A N 1
ATOM 742 C CA . LEU A 1 100 ? -9.380 -1.435 1.705 1.00 90.25 100 LEU A CA 1
ATOM 743 C C . LEU A 1 100 ? -8.486 -0.228 1.960 1.00 90.25 100 LEU A C 1
ATOM 745 O O . LEU A 1 100 ? -7.524 -0.327 2.724 1.00 90.25 100 LEU A O 1
ATOM 749 N N . SER A 1 101 ? -8.824 0.904 1.352 1.00 90.00 101 SER A N 1
ATOM 750 C CA . SER A 1 101 ? -7.975 2.090 1.339 1.00 90.00 101 SER A CA 1
ATOM 751 C C . SER A 1 101 ? -8.753 3.341 1.724 1.00 90.00 101 SER A C 1
ATOM 753 O O . SER A 1 101 ? -9.894 3.524 1.309 1.00 90.00 101 SER A O 1
ATOM 755 N N . VAL A 1 102 ? -8.113 4.225 2.488 1.00 90.44 102 VAL A N 1
ATOM 756 C CA . VAL A 1 102 ? -8.588 5.590 2.733 1.00 90.44 102 VAL A CA 1
ATOM 757 C C . VAL A 1 102 ? -7.627 6.556 2.061 1.00 90.44 102 VAL A C 1
ATOM 759 O O . VAL A 1 102 ? -6.416 6.488 2.278 1.00 90.44 102 VAL A O 1
A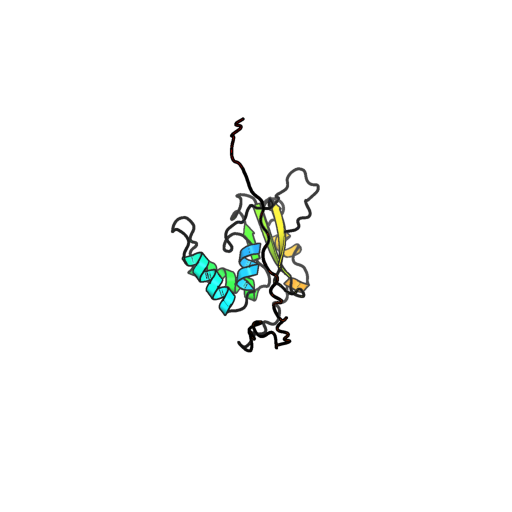TOM 762 N N . LEU A 1 103 ? -8.187 7.442 1.247 1.00 89.62 103 LEU A N 1
ATOM 763 C CA . LEU A 1 103 ? -7.494 8.324 0.317 1.00 89.62 103 LEU A CA 1
ATOM 764 C C . LEU A 1 103 ? -7.843 9.778 0.653 1.00 89.62 103 LEU A C 1
ATOM 766 O O . LEU A 1 103 ? -8.984 10.090 0.996 1.00 89.62 103 LEU A O 1
ATOM 770 N N . GLY A 1 104 ? -6.876 10.689 0.567 1.00 88.12 104 GLY A N 1
ATOM 771 C CA . GLY A 1 104 ? -7.151 12.107 0.777 1.00 88.12 104 GLY A CA 1
ATOM 772 C C . GLY A 1 104 ? -5.925 13.007 0.652 1.00 88.12 104 GLY A C 1
ATOM 773 O O . GLY A 1 104 ? -4.811 12.508 0.523 1.00 88.12 104 GLY A O 1
ATOM 774 N N . PRO A 1 105 ? -6.110 14.336 0.709 1.00 88.38 105 PRO A N 1
ATOM 775 C CA . PRO A 1 105 ? -5.005 15.289 0.708 1.00 88.38 105 PRO A CA 1
ATOM 776 C C . PRO A 1 105 ? -4.084 15.069 1.906 1.00 88.38 105 PRO A C 1
ATOM 778 O O . PRO A 1 105 ? -4.567 14.867 3.025 1.00 88.38 105 PRO A O 1
ATOM 781 N N . GLU A 1 106 ? -2.778 15.170 1.691 1.00 86.69 106 GLU A N 1
ATOM 782 C CA . GLU A 1 106 ? -1.758 15.001 2.729 1.00 86.69 106 GLU A CA 1
ATOM 783 C C . GLU A 1 106 ? -1.963 15.951 3.917 1.00 86.69 106 GLU A C 1
ATOM 785 O O . GLU A 1 106 ? -1.821 15.536 5.069 1.00 86.69 106 GLU A O 1
ATOM 790 N N . SER A 1 107 ? -2.415 17.181 3.650 1.00 86.44 107 SER A N 1
ATOM 791 C CA . SER A 1 107 ? -2.726 18.188 4.672 1.00 86.44 107 SER A CA 1
ATOM 792 C C . SER A 1 107 ? -3.747 17.709 5.711 1.00 86.44 107 SER A C 1
ATOM 794 O O . SER A 1 107 ? -3.673 18.093 6.876 1.00 86.44 107 SER A O 1
ATOM 796 N N . ARG A 1 108 ? -4.682 16.834 5.319 1.00 85.50 108 ARG A N 1
ATOM 797 C CA . ARG A 1 108 ? -5.709 16.265 6.212 1.00 85.50 108 ARG A CA 1
ATOM 798 C C . ARG A 1 108 ? -5.384 14.850 6.650 1.00 85.50 108 ARG A C 1
ATOM 800 O O . ARG A 1 108 ? -5.688 14.456 7.774 1.00 85.50 108 ARG A O 1
ATOM 807 N N . LEU A 1 109 ? -4.791 14.072 5.753 1.00 87.94 109 LEU A N 1
ATOM 808 C CA . LEU A 1 109 ? -4.481 12.668 5.955 1.00 87.94 109 LEU A CA 1
ATOM 809 C C . LEU A 1 109 ? -2.999 12.490 6.303 1.00 87.94 109 LEU A C 1
ATOM 811 O O . LEU A 1 109 ? -2.302 11.658 5.718 1.00 87.94 109 LEU A O 1
ATOM 815 N N . ASN A 1 110 ? -2.521 13.277 7.271 1.00 87.31 110 ASN A N 1
ATOM 816 C CA . ASN A 1 110 ? -1.154 13.194 7.778 1.00 87.31 110 ASN A CA 1
ATOM 817 C C . ASN A 1 110 ? -0.883 11.834 8.451 1.00 87.31 110 ASN A C 1
ATOM 819 O O . ASN A 1 110 ? -1.792 11.039 8.707 1.00 87.31 110 ASN A O 1
ATOM 823 N N . ARG A 1 111 ? 0.386 11.549 8.766 1.00 86.12 111 ARG A N 1
ATOM 824 C CA . ARG A 1 111 ? 0.786 10.248 9.328 1.00 86.12 111 ARG A CA 1
ATOM 825 C C . ARG A 1 111 ? 0.007 9.870 10.590 1.00 86.12 111 ARG A C 1
ATOM 827 O O . ARG A 1 111 ? -0.433 8.728 10.693 1.00 86.12 111 ARG A O 1
ATOM 834 N N . LYS A 1 112 ? -0.182 10.807 11.524 1.00 87.94 112 LYS A N 1
ATOM 835 C CA . LYS A 1 112 ? -0.935 10.564 12.763 1.00 87.94 112 LYS A CA 1
ATOM 836 C C . LYS A 1 112 ? -2.377 10.169 12.443 1.00 87.94 112 LYS A C 1
ATOM 838 O O . LYS A 1 112 ? -2.836 9.122 12.892 1.00 87.94 112 LYS A O 1
ATOM 843 N N . ARG A 1 113 ? -3.045 10.943 11.584 1.00 87.75 113 ARG A N 1
ATOM 844 C CA . ARG A 1 113 ? -4.433 10.694 11.191 1.00 87.75 113 ARG A CA 1
ATOM 845 C C . ARG A 1 113 ? -4.605 9.366 10.460 1.00 87.75 113 ARG A C 1
ATOM 847 O O . ARG A 1 113 ? -5.564 8.650 10.718 1.00 87.75 113 ARG A O 1
ATOM 854 N N . ARG A 1 114 ? -3.660 8.991 9.594 1.00 89.50 114 ARG A N 1
ATOM 855 C CA . ARG A 1 114 ? -3.659 7.673 8.935 1.00 89.50 114 ARG A CA 1
ATOM 856 C C . ARG A 1 114 ? -3.649 6.537 9.954 1.00 89.50 114 ARG A C 1
ATOM 858 O O . ARG A 1 114 ? -4.460 5.626 9.855 1.00 89.50 114 ARG A O 1
ATOM 865 N N . LEU A 1 115 ? -2.779 6.610 10.959 1.00 86.56 115 LEU A N 1
ATOM 866 C CA . LEU A 1 115 ? -2.690 5.581 11.998 1.00 86.56 115 LEU A CA 1
ATOM 867 C C . LEU A 1 115 ? -3.935 5.529 12.902 1.00 86.56 115 LEU A C 1
ATOM 869 O O . LEU A 1 115 ? -4.302 4.451 13.371 1.00 86.56 115 LEU A O 1
ATOM 873 N N . GLU A 1 116 ? -4.610 6.661 13.127 1.00 88.56 116 GLU A N 1
ATOM 874 C CA . GLU A 1 116 ? -5.904 6.710 13.830 1.00 88.56 116 GLU A CA 1
ATOM 875 C C . GLU A 1 116 ? -7.014 5.980 13.062 1.00 88.56 116 GLU A C 1
ATOM 877 O O . GLU A 1 116 ? -7.864 5.343 13.679 1.00 88.56 116 GLU A O 1
ATOM 882 N N . LEU A 1 117 ? -6.980 6.028 11.727 1.00 86.81 117 LEU A N 1
ATOM 883 C CA . LEU A 1 117 ? -7.971 5.396 10.852 1.00 86.81 117 LEU A CA 1
ATOM 884 C C . LEU A 1 117 ? -7.778 3.883 10.694 1.00 86.81 117 LEU A C 1
ATOM 886 O O . LEU A 1 117 ? -8.615 3.225 10.077 1.00 86.81 117 LEU A O 1
ATOM 890 N N . LEU A 1 118 ? -6.699 3.313 11.240 1.00 85.81 118 LEU A N 1
ATOM 891 C CA . LEU A 1 118 ? -6.489 1.871 11.194 1.00 85.81 118 LEU A CA 1
ATOM 892 C C . LEU A 1 118 ? -7.598 1.148 11.964 1.00 85.81 118 LEU A C 1
ATOM 894 O O . LEU A 1 118 ? -7.718 1.347 13.182 1.00 85.81 118 LEU A O 1
ATOM 898 N N . PRO A 1 119 ? -8.354 0.247 11.310 1.00 78.50 119 PRO A N 1
ATOM 899 C CA . PRO A 1 119 ? -9.310 -0.575 12.024 1.00 78.50 119 PRO A CA 1
ATOM 900 C C . PRO A 1 119 ? -8.562 -1.413 13.063 1.00 78.50 119 PRO A C 1
ATOM 902 O O . PRO A 1 119 ? -7.430 -1.852 12.846 1.00 78.50 119 PRO A O 1
ATOM 905 N N . ARG A 1 120 ? -9.199 -1.654 14.214 1.00 71.38 120 ARG A N 1
ATOM 906 C CA . ARG A 1 120 ? -8.601 -2.437 15.312 1.00 71.38 120 ARG A CA 1
ATOM 907 C C . ARG A 1 120 ? -8.087 -3.805 14.843 1.00 71.38 120 ARG A C 1
ATOM 909 O O . ARG A 1 120 ? -7.066 -4.268 15.342 1.00 71.38 120 ARG A O 1
ATOM 916 N N . SER A 1 121 ? -8.745 -4.405 13.851 1.00 64.88 121 SER A N 1
ATOM 917 C CA . SER A 1 121 ? -8.354 -5.669 13.219 1.00 64.88 121 SER A CA 1
ATOM 918 C C . SER A 1 121 ? -7.035 -5.603 12.439 1.00 64.88 121 SER A C 1
ATOM 920 O O . SER A 1 121 ? -6.326 -6.602 12.389 1.00 64.88 121 SER A O 1
ATOM 922 N N . ALA A 1 122 ? -6.664 -4.447 11.878 1.00 66.38 122 ALA A N 1
ATOM 923 C CA . ALA A 1 122 ? -5.426 -4.279 11.112 1.00 66.38 122 ALA A CA 1
ATOM 924 C C . ALA A 1 122 ? -4.181 -4.086 11.993 1.00 66.38 122 ALA A C 1
ATOM 926 O O . ALA A 1 122 ? -3.062 -4.217 11.509 1.00 66.38 122 ALA A O 1
ATOM 927 N N . ARG A 1 123 ? -4.354 -3.801 13.293 1.00 61.62 123 ARG A N 1
ATOM 928 C CA . ARG A 1 123 ? -3.238 -3.624 14.245 1.00 61.62 123 ARG A CA 1
ATOM 929 C C . ARG A 1 123 ? -2.570 -4.936 14.647 1.00 61.62 123 ARG A C 1
ATOM 931 O O . ARG A 1 123 ? -1.510 -4.919 15.263 1.00 61.62 123 ARG A O 1
ATOM 938 N N . A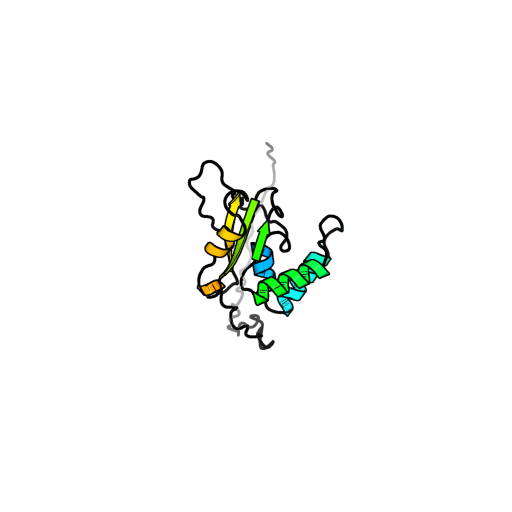RG A 1 124 ? -3.203 -6.069 14.342 1.00 61.16 124 ARG A N 1
ATOM 939 C CA . ARG A 1 124 ? -2.699 -7.396 14.676 1.00 61.16 124 ARG A CA 1
ATOM 940 C C . ARG A 1 124 ? -2.303 -8.087 13.373 1.00 61.16 124 ARG A C 1
ATOM 942 O O . ARG A 1 124 ? -3.194 -8.347 12.564 1.00 61.16 124 ARG A O 1
ATOM 949 N N . PRO A 1 125 ? -1.010 -8.386 13.146 1.00 57.34 125 PRO A N 1
ATOM 950 C CA . PRO A 1 125 ? -0.607 -9.082 11.936 1.00 57.34 125 PRO A CA 1
ATOM 951 C C . PRO A 1 125 ? -1.351 -10.423 11.885 1.00 57.34 125 PRO A C 1
ATOM 953 O O . PRO A 1 125 ? -1.293 -11.196 12.851 1.00 57.34 125 PRO A O 1
ATOM 956 N N . PRO A 1 126 ? -2.127 -10.693 10.821 1.00 56.00 126 PRO A N 1
ATOM 957 C CA . PRO A 1 126 ? -2.871 -11.936 10.726 1.00 56.00 126 PRO A CA 1
ATOM 958 C C . PRO A 1 126 ? -1.893 -13.112 10.723 1.00 56.00 126 PRO A C 1
ATOM 960 O O . PRO A 1 126 ? -0.814 -13.035 10.134 1.00 56.00 126 PRO A O 1
ATOM 963 N N . ARG A 1 127 ? -2.271 -14.215 11.382 1.00 56.38 127 ARG A N 1
ATOM 964 C CA . ARG A 1 127 ? -1.482 -15.451 11.358 1.00 56.38 127 ARG A CA 1
ATOM 965 C C . ARG A 1 127 ? -1.445 -15.972 9.925 1.00 56.38 127 ARG A C 1
ATOM 967 O O . ARG A 1 127 ? -2.419 -16.533 9.431 1.00 56.38 127 ARG A O 1
ATOM 974 N N . TRP A 1 128 ? -0.317 -15.746 9.267 1.00 53.28 128 TRP A N 1
ATOM 975 C CA . TRP A 1 128 ? 0.010 -16.306 7.968 1.00 53.28 128 TRP A CA 1
ATOM 976 C C . TRP A 1 128 ? -0.008 -17.834 8.067 1.00 53.28 128 TRP A C 1
ATOM 978 O O . TRP A 1 128 ? 0.824 -18.437 8.745 1.00 53.28 128 TRP A O 1
ATOM 988 N N . ARG A 1 129 ? -0.973 -18.467 7.397 1.00 51.06 129 ARG A N 1
ATOM 989 C CA . ARG A 1 129 ? -0.820 -19.862 6.995 1.00 51.06 129 ARG A CA 1
ATOM 990 C C . ARG A 1 129 ? -0.069 -19.834 5.676 1.00 51.06 129 ARG A C 1
ATOM 992 O O . ARG A 1 129 ? -0.625 -19.354 4.695 1.00 51.06 129 ARG A O 1
ATOM 999 N N . ARG A 1 130 ? 1.145 -20.398 5.643 1.00 47.59 130 ARG A N 1
ATOM 1000 C CA . ARG A 1 130 ? 1.677 -20.935 4.387 1.00 47.59 130 ARG A CA 1
ATOM 1001 C C . ARG A 1 130 ? 0.586 -21.857 3.850 1.00 47.59 130 ARG A C 1
ATOM 1003 O O . ARG A 1 130 ? 0.238 -22.823 4.535 1.00 47.59 130 ARG A O 1
ATOM 1010 N N . ARG A 1 131 ? 0.021 -21.586 2.670 1.00 46.50 131 ARG A N 1
ATOM 1011 C CA . ARG A 1 131 ? -0.472 -22.717 1.887 1.00 46.50 131 ARG A CA 1
ATOM 1012 C C . ARG A 1 131 ? 0.772 -23.545 1.615 1.00 46.50 131 ARG A C 1
ATOM 1014 O O . ARG A 1 131 ? 1.649 -23.119 0.872 1.00 46.50 131 ARG A O 1
ATOM 1021 N N . SER A 1 132 ? 0.893 -24.687 2.287 1.00 37.72 132 SER A N 1
ATOM 1022 C CA . SER A 1 132 ? 1.657 -25.774 1.702 1.00 37.72 132 SER A CA 1
ATOM 1023 C C . SER A 1 132 ? 1.088 -25.959 0.301 1.00 37.72 132 SER A C 1
ATOM 1025 O O . SER A 1 132 ? -0.132 -25.962 0.120 1.00 37.72 132 SER A O 1
ATOM 1027 N N . SER A 1 133 ? 1.975 -26.005 -0.681 1.00 38.72 133 SER A N 1
ATOM 1028 C CA . SER A 1 133 ? 1.712 -26.316 -2.078 1.00 38.72 133 SER A CA 1
ATOM 1029 C C . SER A 1 133 ? 1.096 -27.715 -2.179 1.00 38.72 133 SER A C 1
ATOM 1031 O O . SER A 1 133 ? 1.728 -28.689 -2.560 1.00 38.72 133 SER A O 1
ATOM 1033 N N . ALA A 1 134 ? -0.161 -27.830 -1.775 1.00 38.53 134 ALA A N 1
ATOM 1034 C CA . ALA A 1 134 ? -0.955 -29.029 -1.851 1.00 38.53 134 ALA A CA 1
ATOM 1035 C C . ALA A 1 134 ? -2.239 -28.652 -2.580 1.00 38.53 134 ALA A C 1
ATOM 1037 O O . ALA A 1 134 ? -3.194 -28.127 -2.010 1.00 38.53 134 ALA A O 1
ATOM 1038 N N . THR A 1 135 ? -2.232 -29.003 -3.863 1.00 40.50 135 THR A N 1
ATOM 1039 C CA . THR A 1 135 ? -3.427 -29.248 -4.667 1.00 40.50 135 THR A CA 1
ATOM 1040 C C . THR A 1 135 ? -4.121 -27.999 -5.221 1.00 40.50 135 THR A C 1
ATOM 1042 O O . THR A 1 135 ? -5.280 -27.713 -4.935 1.00 40.50 135 THR A O 1
ATOM 1045 N N . LEU A 1 136 ? -3.461 -27.330 -6.172 1.00 40.75 136 LEU A N 1
ATOM 1046 C CA . LEU A 1 136 ? -4.175 -26.912 -7.384 1.00 40.75 136 LEU A CA 1
ATOM 1047 C C . LEU A 1 136 ? -4.500 -28.190 -8.175 1.00 40.75 136 LEU A C 1
ATOM 1049 O O . LEU A 1 136 ? -3.819 -28.535 -9.140 1.00 40.75 136 LEU A O 1
ATOM 1053 N N . SER A 1 137 ? -5.510 -28.946 -7.733 1.00 32.81 137 SER A N 1
ATOM 1054 C CA . SER A 1 137 ? -6.124 -29.967 -8.578 1.00 32.81 137 SER A CA 1
ATOM 1055 C C . SER A 1 137 ? -6.817 -29.239 -9.721 1.00 32.81 137 SER A C 1
ATOM 1057 O O . SER A 1 137 ? -7.892 -28.662 -9.592 1.00 32.81 137 SER A O 1
ATOM 1059 N N . ASN A 1 138 ? -6.111 -29.229 -10.842 1.00 38.72 138 ASN A N 1
ATOM 1060 C CA . ASN A 1 138 ? -6.602 -29.092 -12.201 1.00 38.72 138 ASN A CA 1
ATOM 1061 C C . ASN A 1 138 ? -8.124 -29.348 -12.347 1.00 38.72 138 ASN A C 1
ATOM 1063 O O . ASN A 1 138 ? -8.542 -30.508 -12.312 1.00 38.72 138 ASN A O 1
ATOM 1067 N N . PRO A 1 139 ? -8.965 -28.329 -12.611 1.00 38.94 139 PRO A N 1
ATOM 1068 C CA . PRO A 1 139 ? -10.348 -28.542 -13.012 1.00 38.94 139 PRO A CA 1
ATOM 1069 C C . PRO A 1 139 ? -10.402 -28.788 -14.529 1.00 38.94 139 PRO A C 1
ATOM 1071 O O . PRO A 1 139 ? -11.031 -28.050 -15.283 1.00 38.94 139 PRO A O 1
ATOM 1074 N N . ARG A 1 140 ? -9.708 -29.829 -15.000 1.00 37.88 140 ARG A N 1
ATOM 1075 C CA . ARG A 1 140 ? -9.910 -30.412 -16.334 1.00 37.88 140 ARG A CA 1
ATOM 1076 C C . ARG A 1 140 ? -10.014 -31.925 -16.227 1.00 37.88 140 ARG A C 1
ATOM 1078 O O . ARG A 1 140 ? -9.167 -32.649 -16.735 1.00 37.88 140 ARG A O 1
ATOM 1085 N N . ARG A 1 141 ? -11.074 -32.397 -15.574 1.00 34.62 141 ARG A N 1
ATOM 1086 C CA . ARG A 1 141 ? -11.687 -33.698 -15.864 1.00 34.62 141 ARG A CA 1
ATOM 1087 C C . ARG A 1 141 ? -13.195 -33.565 -15.678 1.00 34.62 141 ARG A C 1
ATOM 1089 O O . ARG A 1 141 ? -13.672 -33.471 -14.554 1.00 34.62 141 ARG A O 1
ATOM 1096 N N . ARG A 1 142 ? -13.933 -33.517 -16.788 1.00 34.31 142 ARG A N 1
ATOM 1097 C CA . ARG A 1 142 ? -15.331 -33.960 -16.815 1.00 34.31 142 ARG A CA 1
ATOM 1098 C C . ARG A 1 142 ? -15.297 -35.475 -17.048 1.00 34.31 142 ARG A C 1
ATOM 1100 O O . ARG A 1 142 ? -14.604 -35.873 -17.986 1.00 34.31 142 ARG A O 1
ATOM 1107 N N . PRO A 1 143 ? -15.967 -36.311 -16.243 1.00 37.69 143 PRO A N 1
ATOM 1108 C CA . PRO A 1 143 ? -16.296 -37.661 -16.662 1.00 37.69 143 PRO A CA 1
ATOM 1109 C C . PRO A 1 143 ? -17.477 -37.599 -17.639 1.00 37.69 143 PRO A C 1
ATOM 1111 O O . PRO A 1 143 ? -18.468 -36.921 -17.386 1.00 37.69 143 PRO A O 1
ATOM 1114 N N . ASP A 1 144 ? -17.236 -38.219 -18.787 1.00 39.38 144 ASP A N 1
ATOM 1115 C CA . ASP A 1 144 ? -18.118 -38.997 -19.658 1.00 39.38 144 ASP A CA 1
ATOM 1116 C C . ASP A 1 144 ? -19.642 -38.968 -19.422 1.00 39.38 144 ASP A C 1
ATOM 1118 O O . ASP A 1 144 ? -20.108 -39.279 -18.333 1.00 39.38 144 ASP A O 1
ATOM 1122 N N . GLU A 1 145 ? -20.399 -38.709 -20.493 1.00 36.22 145 GLU A N 1
ATOM 1123 C CA . GLU A 1 145 ? -21.700 -39.345 -20.741 1.00 36.22 145 GLU A CA 1
ATOM 1124 C C . GLU A 1 145 ? -22.057 -39.210 -22.232 1.00 36.22 145 GLU A C 1
ATOM 1126 O O . GLU A 1 145 ? -22.194 -38.114 -22.786 1.00 36.22 145 GLU A O 1
ATOM 1131 N N . GLY A 1 146 ? -22.113 -40.356 -22.910 1.00 33.00 146 GLY A N 1
ATOM 1132 C CA . GLY A 1 146 ? -22.213 -40.459 -24.356 1.00 33.00 146 GLY A CA 1
ATOM 1133 C C . GLY A 1 146 ? -23.628 -40.435 -24.932 1.00 33.00 146 GLY A C 1
ATOM 1134 O O . GLY A 1 146 ? -24.619 -40.745 -24.276 1.00 33.00 146 GLY A O 1
ATOM 1135 N N . ARG A 1 147 ? -23.689 -40.170 -26.242 1.00 33.53 147 ARG A N 1
ATOM 1136 C CA . ARG A 1 147 ? -24.562 -40.879 -27.194 1.00 33.53 147 ARG A CA 1
ATOM 1137 C C . ARG A 1 147 ? -24.187 -40.504 -28.635 1.00 33.53 147 ARG A C 1
ATOM 1139 O O . ARG A 1 147 ? -24.307 -39.332 -28.990 1.00 33.53 147 ARG A O 1
ATOM 1146 N N . PRO A 1 148 ? -23.788 -41.452 -29.499 1.00 36.62 148 PRO A N 1
ATOM 1147 C CA . PRO A 1 148 ? -23.747 -41.202 -30.932 1.00 36.62 148 PRO A CA 1
ATOM 1148 C C . PRO A 1 148 ? -25.172 -41.289 -31.498 1.00 36.62 148 PRO A C 1
ATOM 1150 O O . PRO A 1 148 ? -25.858 -42.301 -31.356 1.00 36.62 148 PRO A O 1
ATOM 1153 N N . THR A 1 149 ? -25.640 -40.216 -32.131 1.00 41.50 149 THR A N 1
ATOM 1154 C CA . THR A 1 149 ? -26.878 -40.203 -32.919 1.00 41.50 149 THR A CA 1
ATOM 1155 C C . THR A 1 149 ? -26.624 -40.813 -34.305 1.00 41.50 149 THR A C 1
ATOM 1157 O O . THR A 1 149 ? -25.622 -40.482 -34.944 1.00 41.50 149 THR A O 1
ATOM 1160 N N . PRO A 1 150 ? -27.504 -41.690 -34.824 1.00 37.91 150 PRO A N 1
ATOM 1161 C CA . PRO A 1 150 ? -27.336 -42.238 -36.162 1.00 37.91 150 PRO A CA 1
ATOM 1162 C C . PRO A 1 150 ? -27.756 -41.204 -37.217 1.00 37.91 150 PRO A C 1
ATOM 1164 O O . PRO A 1 150 ? -28.887 -40.713 -37.227 1.00 37.91 150 PRO A O 1
ATOM 1167 N N . ARG A 1 151 ? -26.838 -40.890 -38.139 1.00 35.00 151 ARG A N 1
ATOM 1168 C CA . ARG A 1 151 ? -27.116 -40.124 -39.362 1.00 35.00 151 ARG A CA 1
ATOM 1169 C C . ARG A 1 151 ? -28.049 -40.937 -40.267 1.00 35.00 151 ARG A C 1
ATOM 1171 O O . ARG A 1 151 ? -27.611 -41.896 -40.893 1.00 35.00 151 ARG A O 1
ATOM 1178 N N . ARG A 1 152 ? -29.318 -40.531 -40.379 1.00 35.56 152 ARG A N 1
ATOM 1179 C CA . ARG A 1 152 ? -30.183 -40.927 -41.502 1.00 35.56 152 ARG A CA 1
ATOM 1180 C C . ARG A 1 152 ? -29.852 -40.061 -42.712 1.00 35.56 152 ARG A C 1
ATOM 1182 O O . ARG A 1 152 ? -29.994 -38.842 -42.685 1.00 35.56 152 ARG A O 1
ATOM 1189 N N . THR A 1 153 ? -29.415 -40.725 -43.767 1.00 35.03 153 THR A N 1
ATOM 1190 C CA . THR A 1 153 ? -29.309 -40.225 -45.131 1.00 35.03 153 THR A CA 1
ATOM 1191 C C . THR A 1 153 ? -30.703 -40.120 -45.763 1.00 35.03 153 THR A C 1
ATOM 1193 O O . THR A 1 153 ? -31.365 -41.123 -46.003 1.00 35.03 153 THR A O 1
ATOM 1196 N N . LEU A 1 154 ? -31.138 -38.901 -46.077 1.00 40.00 154 LEU A N 1
ATOM 1197 C CA . LEU A 1 154 ? -31.963 -38.591 -47.250 1.00 40.00 154 LEU A CA 1
ATOM 1198 C C . LEU A 1 154 ? -31.195 -37.463 -47.960 1.00 40.00 154 LEU A C 1
ATOM 1200 O O . LEU A 1 154 ? -30.867 -36.464 -47.336 1.00 40.00 154 LEU A O 1
ATOM 1204 N N . GLY A 1 155 ? -30.743 -37.582 -49.204 1.00 31.12 155 GLY A N 1
ATOM 1205 C CA . GLY A 1 155 ? -31.454 -38.157 -50.337 1.00 31.12 155 GLY A CA 1
ATOM 1206 C C . GLY A 1 155 ? -32.044 -37.011 -51.157 1.00 31.12 155 GLY A C 1
ATOM 1207 O O . GLY A 1 155 ? -33.199 -36.661 -50.968 1.00 31.12 155 GLY A O 1
ATOM 1208 N N . CYS A 1 156 ? -31.190 -36.409 -51.993 1.00 29.14 156 CYS A N 1
ATOM 1209 C CA . CYS A 1 156 ? -31.442 -35.491 -53.111 1.00 29.14 156 CYS A CA 1
ATOM 1210 C C . CYS A 1 156 ? -32.900 -35.141 -53.467 1.00 29.14 156 CYS A C 1
ATOM 1212 O O . CYS A 1 156 ? -33.681 -36.029 -53.800 1.00 29.14 156 CYS A O 1
ATOM 1214 N N . ARG A 1 157 ? -33.164 -33.843 -53.689 1.00 33.62 157 ARG A N 1
ATOM 1215 C CA . ARG A 1 157 ? -33.733 -33.352 -54.962 1.00 33.62 157 ARG A CA 1
ATOM 1216 C C . ARG A 1 157 ? -33.535 -31.844 -55.143 1.00 33.62 157 ARG A C 1
ATOM 1218 O O . ARG A 1 157 ? -33.517 -31.065 -54.201 1.00 33.62 157 ARG A O 1
ATOM 1225 N N . ALA A 1 158 ? -33.305 -31.505 -56.403 1.00 32.94 158 ALA A N 1
ATOM 1226 C CA . ALA A 1 158 ? -32.776 -30.266 -56.945 1.00 32.94 158 ALA A CA 1
ATOM 1227 C C . ALA A 1 158 ? -33.842 -29.207 -57.278 1.00 32.94 158 ALA A C 1
ATOM 1229 O O . ALA A 1 158 ? -34.944 -29.566 -57.677 1.00 32.94 158 ALA A O 1
ATOM 1230 N N . ALA A 1 159 ? -33.440 -27.931 -57.283 1.00 37.53 159 ALA A N 1
ATOM 1231 C CA . ALA A 1 159 ? -33.859 -26.883 -58.232 1.00 37.53 159 ALA A CA 1
ATOM 1232 C C . ALA A 1 159 ? -32.903 -25.678 -58.044 1.00 37.53 159 ALA A C 1
ATOM 1234 O O . ALA A 1 159 ? -32.798 -25.151 -56.947 1.00 37.53 159 ALA A O 1
ATOM 1235 N N . ARG A 1 160 ? -31.974 -25.381 -58.974 1.00 32.94 160 ARG A N 1
ATOM 1236 C CA . ARG A 1 160 ? -32.103 -24.386 -60.076 1.00 32.94 160 ARG A CA 1
ATOM 1237 C C . ARG A 1 160 ? -32.719 -23.058 -59.570 1.00 32.94 160 ARG A C 1
ATOM 1239 O O . ARG A 1 160 ? -33.818 -23.098 -59.055 1.00 32.94 160 ARG A O 1
ATOM 1246 N N . ARG A 1 161 ? -32.186 -21.844 -59.760 1.00 33.53 161 ARG A N 1
ATOM 1247 C CA . ARG A 1 161 ? -31.199 -21.266 -60.696 1.00 33.53 161 ARG A CA 1
ATOM 1248 C C . ARG A 1 161 ? -31.082 -19.743 -60.377 1.00 33.53 161 ARG A C 1
ATOM 1250 O O . ARG A 1 161 ? -32.080 -19.173 -59.958 1.00 33.53 161 ARG A O 1
ATOM 1257 N N . ARG A 1 162 ? -29.954 -19.118 -60.773 1.00 33.97 162 ARG A N 1
ATOM 1258 C CA . ARG A 1 162 ? -29.706 -17.682 -61.130 1.00 33.97 162 ARG A CA 1
ATOM 1259 C C . ARG A 1 162 ? -29.197 -16.675 -60.057 1.00 33.97 162 ARG A C 1
ATOM 1261 O O . ARG A 1 162 ? -29.903 -16.285 -59.142 1.00 33.97 162 ARG A O 1
ATOM 1268 N N . HIS A 1 163 ? -27.954 -16.231 -60.301 1.00 32.59 163 HIS A N 1
ATOM 1269 C CA . HIS A 1 163 ? -27.248 -14.969 -59.955 1.00 32.59 163 HIS A CA 1
ATOM 1270 C C . HIS A 1 163 ? -27.907 -13.713 -60.598 1.00 32.59 163 HIS A C 1
ATOM 1272 O O . HIS A 1 163 ? -28.802 -13.918 -61.422 1.00 32.59 163 HIS A O 1
ATOM 1278 N N . PRO A 1 164 ? -27.354 -12.470 -60.498 1.00 49.34 164 PRO A N 1
ATOM 1279 C CA . PRO A 1 164 ? -26.581 -11.751 -59.453 1.00 49.34 164 PRO A CA 1
ATOM 1280 C C . PRO A 1 164 ? -27.121 -10.300 -59.211 1.00 49.34 164 PRO A C 1
ATOM 1282 O O . PRO A 1 164 ? -28.067 -9.895 -59.874 1.00 49.34 164 PRO A O 1
ATOM 1285 N N . SER A 1 165 ? -26.483 -9.509 -58.321 1.00 33.50 165 SER A N 1
ATOM 1286 C CA . SER A 1 165 ? -26.323 -8.018 -58.333 1.00 33.50 165 SER A CA 1
ATOM 1287 C C . SER A 1 165 ? -26.379 -7.457 -56.900 1.00 33.50 165 SER A C 1
ATOM 1289 O O . SER A 1 165 ? -27.398 -7.562 -56.231 1.00 33.50 165 SER A O 1
ATOM 1291 N N . CYS A 1 166 ? -25.256 -7.032 -56.310 1.00 35.25 166 CYS A N 1
ATOM 1292 C CA . CYS A 1 166 ? -24.754 -5.646 -56.307 1.00 35.25 166 CYS A CA 1
ATOM 1293 C C . CYS A 1 166 ? -25.774 -4.611 -55.799 1.00 35.25 166 CYS A C 1
ATOM 1295 O O . CYS A 1 166 ? -26.664 -4.219 -56.548 1.00 35.25 166 CYS A O 1
ATOM 1297 N N . TYR A 1 167 ? -25.558 -4.075 -54.589 1.00 36.88 167 TYR A N 1
ATOM 1298 C CA . TYR A 1 167 ? -25.842 -2.664 -54.310 1.00 36.88 167 TYR A CA 1
ATOM 1299 C C . TYR A 1 167 ? -24.954 -2.107 -53.183 1.00 36.88 167 TYR A C 1
ATOM 1301 O O . TYR A 1 167 ? -24.904 -2.647 -52.081 1.00 36.88 167 TYR A O 1
ATOM 1309 N N . ARG A 1 168 ? -24.238 -1.028 -53.521 1.00 36.28 168 ARG A N 1
ATOM 1310 C CA . ARG A 1 168 ? -23.505 -0.110 -52.637 1.00 36.28 168 ARG A CA 1
ATOM 1311 C C . ARG A 1 168 ? -24.480 0.765 -51.843 1.00 36.28 168 ARG A C 1
ATOM 1313 O O . ARG A 1 168 ? -25.500 1.172 -52.395 1.00 36.28 168 ARG A O 1
ATOM 1320 N N . ARG A 1 169 ? -24.062 1.219 -50.664 1.00 45.53 169 ARG A N 1
ATOM 1321 C CA . ARG A 1 169 ? -24.063 2.646 -50.305 1.00 45.53 169 ARG A CA 1
ATOM 1322 C C . ARG A 1 169 ? -22.931 2.920 -49.331 1.00 45.53 169 ARG A C 1
ATOM 1324 O O . ARG A 1 169 ? -22.657 2.015 -48.517 1.00 45.53 169 ARG A O 1
#

pLDDT: mean 72.4, std 22.29, range [29.14, 94.38]

Sequence (169 aa):
MDEIQSRSSIRYSSYPGAAAGLHIGSAGKVLIAFLDDDDCLRALRLVESLPPDQKPDMAALSAELERVRKQGYALSMGEPVPGAAAISVPVRGHRFLVSLSVLGPESRLNRKRRLELLPRSARRPPRWRRRSSATLSNPRRRPDEGRPTPRRTLGCRAARRRHPSCYRR

Radius of gyration: 27.08 Å; chains: 1; bounding box: 50×63×76 Å